Protein AF-A0A9X9A6V7-F1 (afdb_monomer)

Organism: Bacillus cereus (NCBI:txid1396)

Solvent-accessible surface area (backbone atoms only — not comparable to full-atom values): 4739 Å² total; per-residue (Å²): 133,56,74,67,58,51,51,55,53,54,62,71,69,47,53,67,68,58,44,46,55,52,49,51,63,47,45,59,68,76,46,66,52,53,75,42,67,68,11,62,42,99,87,46,104,48,69,48,89,96,47,51,39,28,40,32,45,30,79,85,77,44,80,46,78,40,77,81,76,81,66,89,64,84,84,125

Secondary structure (DSSP, 8-state):
--HHHHHHHHHTT--HHHHHHHHHHHHHHHS-EEEE-TTB-TTSS-B-TTS-SEEEEETTS-EEEE-----SS---

Sequence (76 aa):
MSKINEIQMRLGELNGGEFQNLMDAYFAKEIKGELYPIGSVLANNNTKTGTPDTLIKSENRMYVYIEYTVQKSNVV

Nearest PDB structures (foldseek):
  1dj7-assembly1_B  TM=5.581E-01  e=1.167E+00  Synechocystis sp. PCC 6803
  2pvd-assembly1_B  TM=5.479E-01  e=1.015E+00  Synechocystis sp.
  7s58-assembly4_F  TM=3.663E-01  e=3.089E+00  Homo sapiens

Mean predicted aligned error: 6.56 Å

Foldseek 3Di:
DDPVVVVVVVLLVDDPVRNLVVVQVVCCVVAAFDKDQQQQDPPDRHGDPPAARMWGCGPVRDIDGHHDDSDPPDPD

Structure (mmCIF, N/CA/C/O backbone):
data_AF-A0A9X9A6V7-F1
#
_entry.id   AF-A0A9X9A6V7-F1
#
loop_
_atom_site.group_PDB
_atom_site.id
_atom_site.type_symbol
_atom_site.label_atom_id
_atom_site.label_alt_id
_atom_site.label_comp_id
_atom_site.label_asym_id
_atom_site.label_entity_id
_atom_site.label_seq_id
_atom_site.pdbx_PDB_ins_code
_atom_site.Cartn_x
_atom_site.Cartn_y
_atom_site.Cartn_z
_atom_site.occupancy
_atom_site.B_iso_or_equiv
_atom_site.auth_seq_id
_atom_site.auth_comp_id
_atom_site.auth_asym_id
_atom_site.auth_atom_id
_atom_site.pdbx_PDB_model_num
ATOM 1 N N . MET A 1 1 ? 17.107 19.408 6.702 1.00 70.38 1 MET A N 1
ATOM 2 C CA . MET A 1 1 ? 16.014 18.948 5.816 1.00 70.38 1 MET A CA 1
ATOM 3 C C . MET A 1 1 ? 14.754 18.835 6.666 1.00 70.38 1 MET A C 1
ATOM 5 O O . MET A 1 1 ? 14.894 18.500 7.836 1.00 70.38 1 MET A O 1
ATOM 9 N N . SER A 1 2 ? 13.566 19.178 6.160 1.00 93.81 2 SER A N 1
ATOM 10 C CA . SER A 1 2 ? 12.335 18.967 6.940 1.00 93.81 2 SER A CA 1
ATOM 11 C C . SER A 1 2 ? 12.034 17.466 7.037 1.00 93.81 2 SER A C 1
ATOM 13 O O . SER A 1 2 ? 12.427 16.697 6.158 1.00 93.81 2 SER A O 1
ATOM 15 N N . LYS A 1 3 ? 11.301 17.049 8.074 1.00 95.38 3 LYS A N 1
ATOM 16 C CA . LYS A 1 3 ? 10.885 15.647 8.240 1.00 95.38 3 LYS A CA 1
ATOM 17 C C . LYS A 1 3 ? 10.015 15.152 7.076 1.00 95.38 3 LYS A C 1
ATOM 19 O O . LYS A 1 3 ? 10.086 13.990 6.703 1.00 95.38 3 LYS A O 1
ATOM 24 N N . ILE A 1 4 ? 9.239 16.053 6.465 1.00 94.94 4 ILE A N 1
ATOM 25 C CA . ILE A 1 4 ? 8.431 15.759 5.272 1.00 94.94 4 ILE A CA 1
ATOM 26 C C . ILE A 1 4 ? 9.333 15.429 4.078 1.00 94.94 4 ILE A C 1
ATOM 28 O O . ILE A 1 4 ? 9.112 14.423 3.411 1.00 94.94 4 ILE A O 1
ATOM 32 N N . ASN A 1 5 ? 10.378 16.228 3.844 1.00 95.31 5 ASN A N 1
ATOM 33 C CA . ASN A 1 5 ? 11.307 15.991 2.738 1.00 95.31 5 ASN A CA 1
ATOM 34 C C . ASN A 1 5 ? 12.071 14.674 2.925 1.00 95.31 5 ASN A C 1
ATOM 36 O O . ASN A 1 5 ? 12.312 13.961 1.956 1.00 95.31 5 ASN A O 1
ATOM 40 N N . GLU A 1 6 ? 12.428 14.339 4.168 1.00 95.75 6 GLU A N 1
ATOM 41 C CA . GLU A 1 6 ? 13.061 13.059 4.486 1.00 95.75 6 GLU A CA 1
ATOM 42 C C . GLU A 1 6 ? 12.137 11.878 4.156 1.00 95.75 6 GLU A C 1
ATOM 44 O O . GLU A 1 6 ? 12.562 10.952 3.471 1.00 95.75 6 GLU A O 1
ATOM 49 N N . ILE A 1 7 ? 10.862 11.934 4.560 1.00 93.19 7 ILE A N 1
ATOM 50 C CA . ILE A 1 7 ? 9.872 10.894 4.236 1.00 93.19 7 ILE A CA 1
ATOM 51 C C . ILE A 1 7 ? 9.717 10.746 2.719 1.00 93.19 7 ILE A C 1
ATOM 53 O O . ILE A 1 7 ? 9.772 9.633 2.207 1.00 93.19 7 ILE A O 1
ATOM 57 N N . GLN A 1 8 ? 9.566 11.852 1.987 1.00 91.19 8 GLN A N 1
ATOM 58 C CA . GLN A 1 8 ? 9.420 11.823 0.528 1.00 91.19 8 GLN A CA 1
ATOM 59 C C . GLN A 1 8 ? 10.637 11.210 -0.170 1.00 91.19 8 GLN A C 1
ATOM 61 O O . GLN A 1 8 ? 10.479 10.426 -1.105 1.00 91.19 8 GLN A O 1
ATOM 66 N N . MET A 1 9 ? 11.843 11.543 0.293 1.00 93.69 9 MET A N 1
ATOM 67 C CA . MET A 1 9 ? 13.081 10.966 -0.224 1.00 93.69 9 MET A CA 1
ATOM 68 C C . MET A 1 9 ? 13.118 9.454 0.015 1.00 93.69 9 MET A C 1
ATOM 70 O O . MET A 1 9 ? 13.308 8.708 -0.939 1.00 93.69 9 MET A O 1
ATOM 74 N N . ARG A 1 10 ? 12.833 9.001 1.244 1.00 93.75 10 ARG A N 1
ATOM 75 C CA . ARG A 1 10 ? 12.804 7.572 1.597 1.00 93.75 10 ARG A CA 1
ATOM 76 C C . ARG A 1 10 ? 11.758 6.787 0.814 1.00 93.75 10 ARG A C 1
ATOM 78 O O . ARG A 1 10 ? 12.056 5.699 0.344 1.00 93.75 10 ARG A O 1
ATOM 85 N N . LEU A 1 11 ? 10.558 7.338 0.628 1.00 91.50 11 LEU A N 1
ATOM 86 C CA . LEU A 1 11 ? 9.523 6.715 -0.205 1.00 91.50 11 LEU A CA 1
ATOM 87 C C . LEU A 1 11 ? 9.998 6.521 -1.650 1.00 91.50 11 LEU A C 1
ATOM 89 O O . LEU A 1 11 ? 9.672 5.518 -2.274 1.00 91.50 11 LEU A O 1
ATOM 93 N N . GLY A 1 12 ? 10.787 7.463 -2.173 1.00 90.25 12 GLY A N 1
ATOM 94 C CA . GLY A 1 12 ? 11.357 7.385 -3.515 1.00 90.25 12 GLY A CA 1
ATOM 95 C C . GLY A 1 12 ? 12.483 6.361 -3.688 1.00 90.25 12 GLY A C 1
ATOM 96 O O . GLY A 1 12 ? 12.858 6.114 -4.832 1.00 90.25 12 GLY A O 1
ATOM 97 N N . GLU A 1 13 ? 13.018 5.804 -2.597 1.00 91.69 13 GLU A N 1
ATOM 98 C CA . GLU A 1 13 ? 14.070 4.776 -2.589 1.00 91.69 13 GLU A CA 1
ATOM 99 C C . GLU A 1 13 ? 13.502 3.345 -2.553 1.00 91.69 13 GLU A C 1
ATOM 101 O O . GLU A 1 13 ? 14.241 2.398 -2.815 1.00 91.69 13 GLU A O 1
ATOM 106 N N . LEU A 1 14 ? 12.211 3.179 -2.238 1.00 90.94 14 LEU A N 1
ATOM 107 C CA . LEU A 1 14 ? 11.574 1.867 -2.101 1.00 90.94 14 LEU A CA 1
ATOM 108 C C . LEU A 1 14 ? 11.349 1.208 -3.465 1.00 90.94 14 LEU A C 1
ATOM 110 O O . LEU A 1 14 ? 10.878 1.843 -4.413 1.00 90.94 14 LEU A O 1
ATOM 114 N N . ASN A 1 15 ? 11.616 -0.095 -3.551 1.00 87.50 15 ASN A N 1
ATOM 115 C CA . ASN A 1 15 ? 11.161 -0.892 -4.688 1.00 87.50 15 ASN A CA 1
ATOM 116 C C . ASN A 1 15 ? 9.651 -1.200 -4.589 1.00 87.50 15 ASN A C 1
ATOM 118 O O . ASN A 1 15 ? 9.019 -0.948 -3.564 1.00 87.50 15 ASN A O 1
ATOM 122 N N . GLY A 1 16 ? 9.063 -1.762 -5.651 1.00 83.12 16 GLY A N 1
ATOM 123 C CA . GLY A 1 16 ? 7.616 -2.015 -5.713 1.00 83.12 16 GLY A CA 1
ATOM 124 C C . GLY A 1 16 ? 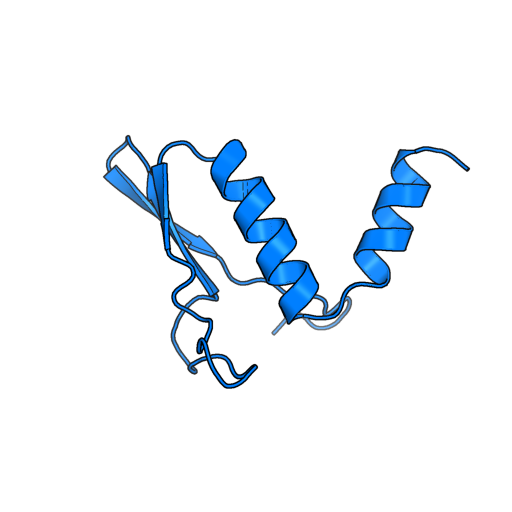7.071 -2.867 -4.559 1.00 83.12 16 GLY A C 1
ATOM 125 O O . GLY A 1 16 ? 6.051 -2.514 -3.977 1.00 83.12 16 GLY A O 1
ATOM 126 N N . GLY A 1 17 ? 7.779 -3.932 -4.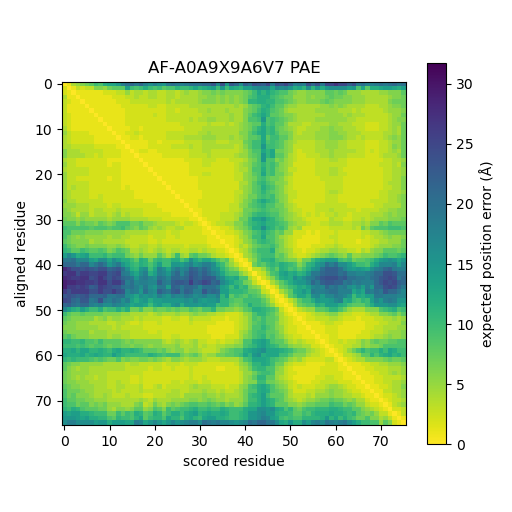168 1.00 84.06 17 GLY A N 1
ATOM 127 C CA . GLY A 1 17 ? 7.345 -4.808 -3.075 1.00 84.06 17 GLY A CA 1
ATOM 128 C C . GLY A 1 17 ? 7.500 -4.167 -1.693 1.00 84.06 17 GLY A C 1
ATOM 129 O O . GLY A 1 17 ? 6.633 -4.312 -0.833 1.00 84.06 17 GLY A O 1
ATOM 130 N N . GLU A 1 18 ? 8.580 -3.415 -1.470 1.00 89.62 18 GLU A N 1
ATOM 131 C CA . GLU A 1 18 ? 8.765 -2.647 -0.228 1.00 89.62 18 GLU A CA 1
ATOM 132 C C . GLU A 1 18 ? 7.697 -1.561 -0.075 1.00 89.62 18 GLU A C 1
ATOM 134 O O . GLU A 1 18 ? 7.157 -1.364 1.015 1.00 89.62 18 GLU A O 1
ATOM 139 N N . PHE A 1 19 ? 7.369 -0.882 -1.175 1.00 89.75 19 PHE A N 1
ATOM 140 C CA . PHE A 1 19 ? 6.330 0.136 -1.211 1.00 89.75 19 PHE A CA 1
ATOM 141 C C . PHE A 1 19 ? 4.947 -0.466 -0.939 1.00 89.75 19 PHE A C 1
ATOM 143 O O . PHE A 1 19 ? 4.230 0.048 -0.085 1.00 89.75 19 PHE A O 1
ATOM 150 N N . GLN A 1 20 ? 4.602 -1.590 -1.574 1.00 87.44 20 GLN A N 1
ATOM 151 C CA . GLN A 1 20 ? 3.356 -2.322 -1.321 1.00 87.44 20 GLN A CA 1
ATOM 152 C C . GLN A 1 20 ? 3.202 -2.692 0.161 1.00 87.44 20 GLN A C 1
ATOM 154 O O . GLN A 1 20 ? 2.207 -2.323 0.781 1.00 87.44 20 GLN A O 1
ATOM 159 N N . ASN A 1 21 ? 4.229 -3.292 0.774 1.00 89.00 21 ASN A N 1
ATOM 160 C CA . ASN A 1 21 ? 4.209 -3.643 2.200 1.00 89.00 21 ASN A CA 1
ATOM 161 C C . ASN A 1 21 ? 4.011 -2.423 3.117 1.00 89.00 21 ASN A C 1
ATOM 163 O O . ASN A 1 21 ? 3.287 -2.491 4.114 1.00 89.00 21 ASN A O 1
ATOM 167 N N . LEU A 1 22 ? 4.665 -1.298 2.803 1.00 92.50 22 LEU A N 1
ATOM 168 C CA . LEU A 1 22 ? 4.497 -0.058 3.559 1.00 92.50 22 LEU A CA 1
ATOM 169 C C . LEU A 1 22 ? 3.064 0.471 3.444 1.00 92.50 22 LEU A C 1
ATOM 171 O O . LEU A 1 22 ? 2.478 0.887 4.446 1.00 92.50 22 LEU A O 1
ATOM 175 N N . MET A 1 23 ? 2.507 0.460 2.234 1.00 91.75 23 MET A N 1
ATOM 176 C CA . MET A 1 23 ? 1.164 0.963 1.980 1.00 91.75 23 MET A CA 1
ATOM 177 C C . MET A 1 23 ? 0.086 0.066 2.592 1.00 91.75 23 MET A C 1
ATOM 179 O O . MET A 1 23 ? -0.872 0.599 3.148 1.00 91.75 23 MET A O 1
ATOM 183 N N . ASP A 1 24 ? 0.264 -1.255 2.600 1.00 90.31 24 ASP A N 1
ATOM 184 C CA . ASP A 1 24 ? -0.611 -2.178 3.332 1.00 90.31 24 ASP A CA 1
ATOM 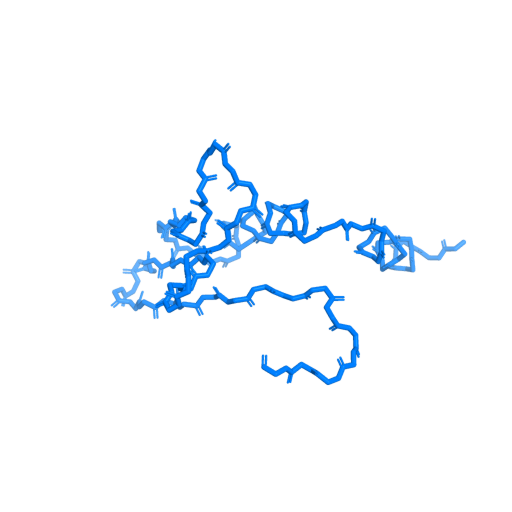185 C C . ASP A 1 24 ? -0.635 -1.843 4.827 1.00 90.31 24 ASP A C 1
ATOM 187 O O . ASP A 1 24 ? -1.699 -1.674 5.426 1.00 90.31 24 ASP A O 1
ATOM 191 N N . ALA A 1 25 ? 0.540 -1.659 5.439 1.00 91.19 25 ALA A N 1
ATOM 192 C CA . ALA A 1 25 ? 0.643 -1.298 6.852 1.00 91.19 25 ALA A CA 1
ATOM 193 C C . ALA A 1 25 ? 0.040 0.084 7.163 1.00 91.19 25 ALA A C 1
ATOM 195 O O . ALA A 1 25 ? -0.487 0.300 8.259 1.00 91.19 25 ALA A O 1
ATOM 196 N N . TYR A 1 26 ? 0.131 1.025 6.221 1.00 93.06 26 TYR A N 1
ATOM 197 C CA . TYR A 1 26 ? -0.491 2.341 6.328 1.00 93.06 26 TYR A CA 1
ATOM 198 C C . TYR A 1 26 ? -2.019 2.237 6.247 1.00 93.06 26 TYR A C 1
ATOM 200 O O . TYR A 1 26 ? -2.718 2.684 7.157 1.00 93.06 26 TYR A O 1
ATOM 208 N N . PHE A 1 27 ? -2.555 1.579 5.219 1.00 91.25 27 PHE A N 1
ATOM 209 C CA . PHE A 1 27 ? -3.999 1.479 5.016 1.00 91.25 27 PHE A CA 1
ATOM 210 C C . PHE A 1 27 ? -4.701 0.587 6.036 1.00 91.25 27 PHE A C 1
ATOM 212 O O . PHE A 1 27 ? -5.839 0.885 6.386 1.00 91.25 27 PHE A O 1
ATOM 219 N N . ALA A 1 28 ? -4.025 -0.420 6.594 1.00 88.75 28 ALA A N 1
ATOM 220 C CA . ALA A 1 28 ? -4.536 -1.174 7.740 1.00 88.75 28 ALA A CA 1
ATOM 221 C C . ALA A 1 28 ? -4.815 -0.284 8.969 1.00 88.75 28 ALA A C 1
ATOM 223 O O . ALA A 1 28 ? -5.612 -0.653 9.829 1.00 88.75 28 ALA A O 1
ATOM 224 N N . LYS A 1 29 ? -4.151 0.877 9.078 1.00 90.56 29 LYS A N 1
ATOM 225 C CA . LYS A 1 29 ? -4.371 1.851 10.159 1.00 90.56 29 LYS A CA 1
ATOM 226 C C . LYS A 1 29 ? -5.394 2.919 9.792 1.00 90.56 29 LYS A C 1
ATOM 228 O O . LYS A 1 29 ? -6.181 3.311 10.648 1.00 90.56 29 LYS A O 1
ATOM 233 N N . GLU A 1 30 ? -5.368 3.396 8.551 1.00 91.50 30 GLU A N 1
ATOM 234 C CA . GLU A 1 30 ? -6.258 4.470 8.089 1.00 91.50 30 GLU A CA 1
ATOM 235 C C . GLU A 1 30 ? -7.681 3.978 7.805 1.00 91.50 30 GLU A C 1
ATOM 237 O O . GLU A 1 30 ? -8.660 4.663 8.104 1.00 91.50 30 GLU A O 1
ATOM 242 N N . ILE A 1 31 ? -7.816 2.775 7.241 1.00 89.06 31 ILE A N 1
ATOM 243 C CA . ILE A 1 31 ? -9.104 2.197 6.872 1.00 89.06 31 ILE A CA 1
ATOM 244 C C . ILE A 1 31 ? -9.450 1.110 7.884 1.00 89.06 31 ILE A C 1
ATOM 246 O O . ILE A 1 31 ? -8.843 0.044 7.916 1.00 89.06 31 ILE A O 1
ATOM 250 N N . LYS A 1 32 ? -10.480 1.365 8.695 1.00 86.38 32 LYS A N 1
ATOM 251 C CA . LYS A 1 32 ? -11.029 0.354 9.605 1.00 86.38 32 LYS A CA 1
ATOM 252 C C . LYS A 1 32 ? -11.640 -0.797 8.808 1.00 86.38 32 LYS A C 1
ATOM 254 O O . LYS A 1 32 ? -12.602 -0.596 8.054 1.00 86.38 32 LYS A O 1
ATOM 259 N N . GLY A 1 33 ? -11.092 -1.994 8.987 1.00 87.88 33 GLY A N 1
ATOM 260 C CA . GLY A 1 33 ? -11.554 -3.199 8.314 1.00 87.88 33 GLY A CA 1
ATOM 261 C C . GLY A 1 33 ? -10.501 -4.298 8.254 1.00 87.88 33 GLY A C 1
ATOM 262 O O . GLY A 1 33 ? -9.456 -4.230 8.898 1.00 87.88 33 GLY A O 1
ATOM 263 N N . GLU A 1 34 ? -10.800 -5.315 7.454 1.00 91.25 34 GLU A N 1
ATOM 264 C CA . GLU A 1 34 ? -9.897 -6.427 7.162 1.00 91.25 34 GLU A CA 1
ATOM 265 C C . GLU A 1 34 ? -9.143 -6.144 5.859 1.00 91.25 34 GLU A C 1
ATOM 267 O O . GLU A 1 34 ? -9.771 -5.865 4.833 1.00 91.25 34 GLU A O 1
ATOM 272 N N . LEU A 1 35 ? -7.812 -6.228 5.898 1.00 92.25 35 LEU A N 1
ATOM 273 C CA . LEU A 1 35 ? -6.935 -6.043 4.742 1.00 92.25 35 LEU A CA 1
ATOM 274 C C . LEU A 1 35 ? -6.463 -7.398 4.204 1.00 92.25 35 LEU A C 1
ATOM 276 O O . LEU A 1 35 ? -6.018 -8.259 4.963 1.00 92.25 35 LEU A O 1
ATOM 280 N N . TYR A 1 36 ? -6.528 -7.558 2.886 1.00 90.25 36 TYR A N 1
ATOM 281 C CA . TYR A 1 36 ? -6.154 -8.763 2.158 1.00 90.25 36 TYR A CA 1
ATOM 282 C C . TYR A 1 36 ? -5.166 -8.406 1.028 1.00 90.25 36 TYR A C 1
ATOM 284 O O . TYR A 1 36 ? -5.603 -7.871 0.006 1.00 90.25 36 TYR A O 1
ATOM 292 N N . PRO A 1 37 ? -3.861 -8.710 1.161 1.00 86.75 37 PRO A N 1
ATOM 293 C CA . PRO A 1 37 ? -2.847 -8.404 0.146 1.00 86.75 37 PRO A CA 1
ATOM 294 C C . PRO A 1 37 ? -2.856 -9.462 -0.973 1.00 86.75 37 PRO A C 1
ATOM 296 O O . PRO A 1 37 ? -1.975 -10.320 -1.077 1.00 86.75 37 PRO A O 1
ATOM 299 N N . ILE A 1 38 ? -3.928 -9.463 -1.769 1.00 84.75 38 ILE A N 1
ATOM 300 C CA . ILE A 1 38 ? -4.282 -10.538 -2.711 1.00 84.75 38 ILE A CA 1
ATOM 301 C C . ILE A 1 38 ? -3.512 -10.512 -4.037 1.00 84.75 38 ILE A C 1
ATOM 303 O O . ILE A 1 38 ? -3.520 -11.520 -4.750 1.00 84.75 38 ILE A O 1
ATOM 307 N N . GLY A 1 39 ? -2.842 -9.408 -4.367 1.00 73.56 39 GLY A N 1
ATOM 308 C CA . GLY A 1 39 ? -2.020 -9.286 -5.572 1.00 73.56 39 GLY A CA 1
ATOM 309 C C . GLY A 1 39 ? -0.610 -9.859 -5.419 1.00 73.56 39 GLY A C 1
ATOM 310 O O . GLY A 1 39 ? 0.051 -10.119 -6.423 1.00 73.56 39 GLY A O 1
ATOM 311 N N . SER A 1 40 ? -0.165 -10.135 -4.188 1.00 66.38 40 SER A N 1
ATOM 312 C CA . SER A 1 40 ? 1.168 -10.678 -3.911 1.00 66.38 40 SER A CA 1
ATOM 313 C C . SER A 1 40 ? 1.208 -12.213 -3.998 1.00 66.38 40 SER A C 1
ATOM 315 O O . SER A 1 40 ? 0.370 -12.925 -3.439 1.00 66.38 40 SER A O 1
ATOM 317 N N . VAL A 1 41 ? 2.204 -12.769 -4.696 1.00 60.72 41 VAL A N 1
ATOM 318 C CA . VAL A 1 41 ? 2.509 -14.206 -4.631 1.00 60.72 41 VAL A CA 1
ATOM 319 C C . VAL A 1 41 ? 3.591 -14.408 -3.570 1.00 60.72 41 VAL A C 1
ATOM 321 O O . VAL A 1 41 ? 4.738 -14.027 -3.772 1.00 60.72 41 VAL A O 1
ATOM 324 N N . LEU A 1 42 ? 3.237 -15.058 -2.455 1.00 54.09 42 LEU A N 1
ATOM 325 C CA . LEU A 1 42 ? 4.077 -15.298 -1.260 1.00 54.09 42 LEU A CA 1
A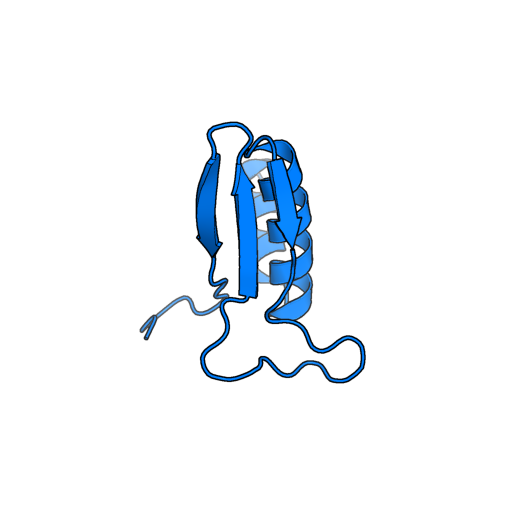TOM 326 C C . LEU A 1 42 ? 5.478 -15.914 -1.506 1.00 54.09 42 LEU A C 1
ATOM 328 O O . LEU A 1 42 ? 6.262 -16.018 -0.569 1.00 54.09 42 LEU A O 1
ATOM 332 N N . ALA A 1 43 ? 5.805 -16.338 -2.730 1.00 49.91 43 ALA A N 1
ATOM 333 C CA . ALA A 1 43 ? 7.063 -17.007 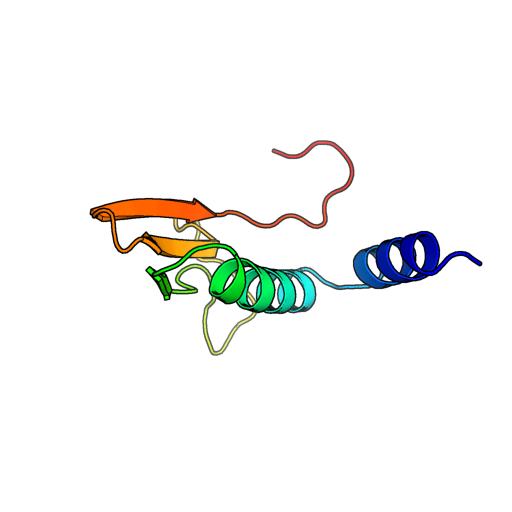-3.070 1.00 49.91 43 ALA A CA 1
ATOM 334 C C . ALA A 1 43 ? 7.758 -16.474 -4.339 1.00 49.91 43 ALA A C 1
ATOM 336 O O . ALA A 1 43 ? 8.832 -16.951 -4.692 1.00 49.91 43 ALA A O 1
ATOM 337 N N . ASN A 1 44 ? 7.166 -15.518 -5.052 1.00 47.28 44 ASN A N 1
ATOM 338 C CA . ASN A 1 44 ? 7.709 -14.992 -6.302 1.00 47.28 44 ASN A CA 1
ATOM 339 C C . ASN A 1 44 ? 7.213 -13.552 -6.393 1.00 47.28 44 ASN A C 1
ATOM 341 O O . ASN A 1 44 ? 6.006 -13.367 -6.380 1.00 47.28 44 ASN A O 1
ATOM 345 N N . ASN A 1 45 ? 8.092 -12.554 -6.454 1.00 48.69 45 ASN A N 1
ATOM 346 C CA . ASN A 1 45 ? 7.756 -11.119 -6.518 1.00 48.69 45 ASN A CA 1
ATOM 347 C C . ASN A 1 45 ? 7.004 -10.714 -7.815 1.00 48.69 45 ASN A C 1
ATOM 349 O O . ASN A 1 45 ? 7.376 -9.755 -8.482 1.00 48.69 45 ASN A O 1
ATOM 353 N N . ASN A 1 46 ? 5.973 -11.458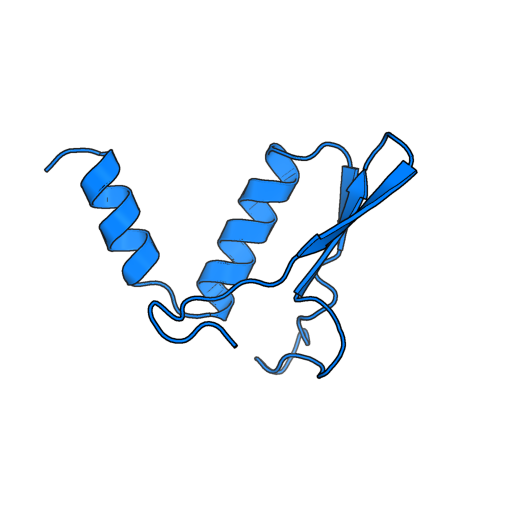 -8.205 1.00 50.19 46 ASN A N 1
ATOM 354 C CA . ASN A 1 46 ? 5.175 -11.276 -9.402 1.00 50.19 46 ASN A CA 1
ATOM 355 C C . ASN A 1 46 ? 3.723 -11.059 -8.985 1.00 50.19 46 ASN A C 1
ATOM 357 O O . ASN A 1 46 ? 3.166 -11.847 -8.217 1.00 50.19 46 ASN A O 1
ATOM 361 N N . THR A 1 47 ? 3.112 -10.015 -9.531 1.00 54.03 47 THR A N 1
ATOM 362 C CA . THR A 1 47 ? 1.681 -9.758 -9.396 1.00 54.03 47 THR A CA 1
ATOM 363 C C . THR A 1 47 ? 0.887 -10.726 -10.274 1.00 54.03 47 THR A C 1
ATOM 365 O O . THR A 1 47 ? 1.323 -11.120 -11.362 1.00 54.03 47 THR A O 1
ATOM 368 N N . LYS A 1 48 ? -0.294 -11.155 -9.814 1.00 57.31 48 LYS A N 1
ATOM 369 C CA . LYS A 1 48 ? -1.241 -11.878 -10.677 1.00 57.31 48 LYS A CA 1
ATOM 370 C C . LYS A 1 48 ? -1.973 -10.866 -11.551 1.00 57.31 48 LYS A C 1
ATOM 372 O O . LYS A 1 48 ? -2.770 -10.085 -11.044 1.00 57.31 48 LYS A O 1
ATOM 377 N N . THR A 1 49 ? -1.746 -10.904 -12.863 1.00 59.44 49 THR A N 1
ATOM 378 C CA . THR A 1 49 ? -2.471 -10.057 -13.823 1.00 59.44 49 THR A CA 1
ATOM 379 C C . THR A 1 49 ? -3.986 -10.147 -13.598 1.00 59.44 49 THR A C 1
ATOM 381 O O . THR A 1 49 ? -4.544 -11.244 -13.564 1.00 59.44 49 THR A O 1
ATOM 384 N N . GLY A 1 50 ? -4.645 -8.995 -13.446 1.00 63.56 50 GLY A N 1
ATOM 385 C CA . GLY A 1 50 ? -6.093 -8.896 -13.226 1.00 63.56 50 GLY A CA 1
ATOM 386 C C . GLY A 1 50 ? -6.548 -9.033 -11.768 1.00 63.56 50 GLY A C 1
ATOM 387 O O . GLY A 1 50 ? -7.750 -9.125 -11.529 1.00 63.56 50 GLY A O 1
ATOM 388 N N . THR A 1 51 ? -5.624 -9.063 -10.802 1.00 72.31 51 THR A N 1
ATOM 389 C CA . THR A 1 51 ? -5.930 -9.032 -9.363 1.00 72.31 51 THR A CA 1
ATOM 390 C C . THR A 1 51 ? -5.355 -7.751 -8.762 1.00 72.31 51 THR A C 1
ATOM 392 O O . THR A 1 51 ? -4.168 -7.518 -8.975 1.00 72.31 51 THR A O 1
ATOM 395 N N . PRO A 1 52 ? -6.144 -6.953 -8.018 1.00 84.31 52 PRO A N 1
ATOM 396 C CA . PRO A 1 52 ? -5.615 -5.769 -7.355 1.00 84.31 52 PRO A CA 1
ATOM 397 C C . PRO A 1 52 ? -4.560 -6.151 -6.324 1.00 84.31 52 PRO A C 1
ATOM 399 O O . PRO A 1 52 ? -4.668 -7.215 -5.709 1.00 84.31 52 PRO A O 1
ATOM 402 N N . ASP A 1 53 ? -3.581 -5.279 -6.100 1.00 84.94 53 ASP A N 1
ATOM 403 C CA . ASP A 1 53 ? -2.568 -5.467 -5.061 1.00 84.94 53 ASP A CA 1
ATOM 404 C C . ASP A 1 53 ? -3.183 -5.809 -3.701 1.00 84.94 53 ASP A C 1
ATOM 406 O O . ASP A 1 53 ? -2.807 -6.811 -3.080 1.00 84.94 53 ASP A O 1
ATOM 410 N N . THR A 1 54 ? -4.183 -5.028 -3.282 1.00 90.56 54 THR A N 1
ATOM 411 C CA . THR A 1 54 ? -4.825 -5.173 -1.973 1.00 90.56 54 THR A CA 1
ATOM 412 C C . THR A 1 54 ? -6.335 -4.966 -2.044 1.00 90.56 54 THR A C 1
ATOM 414 O O . THR A 1 54 ? -6.847 -4.080 -2.729 1.00 90.56 54 THR A O 1
ATOM 417 N N . LEU A 1 55 ? -7.072 -5.781 -1.288 1.00 91.81 55 LEU A N 1
ATOM 418 C CA . LEU A 1 55 ? -8.497 -5.619 -1.015 1.00 91.81 55 LEU A CA 1
ATOM 419 C C . LEU A 1 55 ? -8.693 -5.280 0.461 1.00 91.81 55 LEU A C 1
ATOM 421 O O . LEU A 1 55 ? -8.211 -5.996 1.333 1.00 91.81 55 LEU A O 1
ATOM 425 N N . ILE A 1 56 ? -9.475 -4.246 0.750 1.00 92.75 56 ILE A N 1
ATOM 426 C CA . ILE A 1 56 ? -9.929 -3.945 2.106 1.00 92.75 56 ILE A CA 1
ATOM 427 C C . ILE A 1 56 ? -11.438 -4.112 2.174 1.00 92.75 56 ILE A C 1
ATOM 429 O O . ILE A 1 56 ? -12.193 -3.487 1.4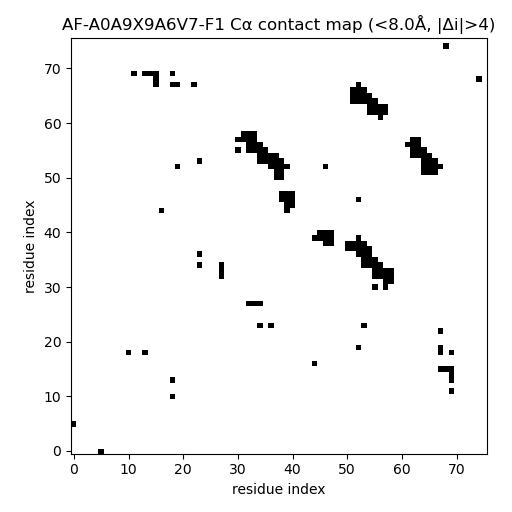26 1.00 92.75 56 ILE A O 1
ATOM 433 N N . LYS A 1 57 ? -11.882 -4.943 3.112 1.00 93.19 57 LYS A N 1
ATOM 434 C CA . LYS A 1 57 ? -13.283 -5.059 3.497 1.00 93.19 57 LYS A CA 1
ATOM 435 C C .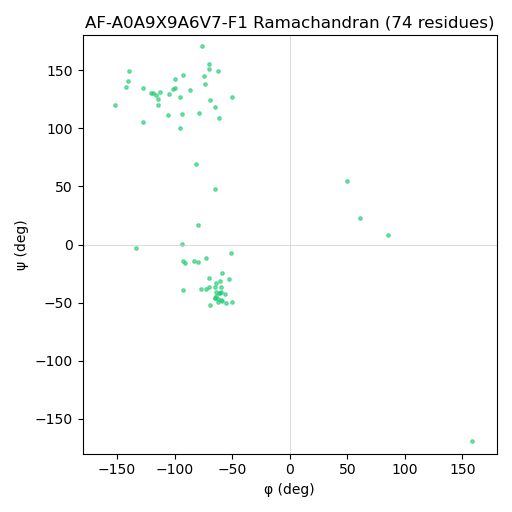 LYS A 1 57 ? -13.510 -4.163 4.707 1.00 93.19 57 LYS A C 1
ATOM 437 O O . LYS A 1 57 ? -13.157 -4.519 5.830 1.00 93.19 57 LYS A O 1
ATOM 442 N N . SER A 1 58 ? -14.079 -2.986 4.468 1.00 88.19 58 SER A N 1
ATOM 443 C CA . SER A 1 58 ? -14.368 -2.029 5.533 1.00 88.19 58 SER A CA 1
ATOM 444 C C . SER A 1 58 ? -15.503 -2.527 6.433 1.00 88.19 58 SER A C 1
ATOM 446 O O . SER A 1 58 ? -16.423 -3.211 5.974 1.00 88.19 58 SER A O 1
ATOM 448 N N . GLU A 1 59 ? -15.488 -2.118 7.704 1.00 88.69 59 GLU A N 1
ATOM 449 C CA . GLU A 1 59 ? -16.565 -2.382 8.674 1.00 88.69 59 GLU A CA 1
ATOM 450 C C . GLU A 1 59 ? -17.952 -1.947 8.156 1.00 88.69 59 GLU A C 1
ATOM 452 O O . GLU A 1 59 ? -18.961 -2.597 8.433 1.00 88.69 59 GLU A O 1
ATOM 457 N N . ASN A 1 60 ? -18.001 -0.918 7.302 1.00 87.56 60 ASN A N 1
ATOM 458 C CA . ASN A 1 60 ? -19.229 -0.411 6.678 1.00 87.56 60 ASN A CA 1
ATOM 459 C C . ASN A 1 60 ? -19.707 -1.241 5.469 1.00 87.56 60 ASN A C 1
ATOM 461 O O . ASN A 1 60 ? -20.517 -0.767 4.675 1.00 87.56 60 ASN A O 1
ATOM 465 N N . ARG A 1 61 ? -19.218 -2.479 5.311 1.00 82.56 61 ARG A N 1
ATOM 466 C CA . ARG A 1 61 ? -19.554 -3.409 4.211 1.00 82.56 61 ARG A CA 1
ATOM 467 C C . ARG A 1 61 ? -19.200 -2.894 2.812 1.00 82.56 61 ARG A C 1
ATOM 469 O O . ARG A 1 61 ? -19.762 -3.360 1.823 1.00 82.56 61 ARG A O 1
ATOM 476 N N . MET A 1 62 ? -18.257 -1.961 2.726 1.00 91.00 62 MET A N 1
ATOM 477 C CA . MET A 1 62 ? -17.675 -1.515 1.462 1.00 91.00 62 MET A CA 1
ATOM 478 C C . MET A 1 62 ? -16.409 -2.310 1.145 1.00 91.00 62 MET A C 1
ATOM 480 O O . MET A 1 62 ? -15.649 -2.657 2.050 1.00 91.00 62 MET A O 1
ATOM 484 N N . TYR A 1 63 ? -16.176 -2.547 -0.144 1.00 91.25 63 TYR A N 1
ATOM 485 C CA . TYR A 1 63 ? -14.937 -3.129 -0.651 1.00 91.25 63 TYR A CA 1
ATOM 486 C C . TYR A 1 63 ? -14.097 -2.037 -1.306 1.00 91.25 63 TYR A C 1
ATOM 488 O O . TYR A 1 63 ? -14.600 -1.289 -2.145 1.00 91.25 63 TYR A O 1
ATOM 496 N N . VAL A 1 64 ? -12.830 -1.951 -0.913 1.00 90.88 64 VAL A N 1
ATOM 497 C CA . VAL A 1 64 ? -11.839 -1.0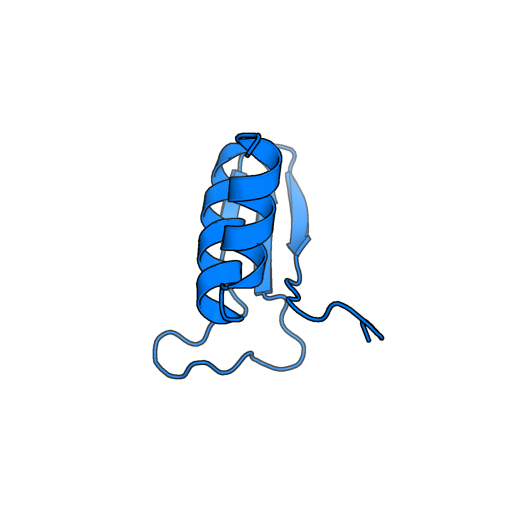41 -1.491 1.00 90.88 64 VAL A CA 1
ATOM 498 C C . VAL A 1 64 ? -10.774 -1.891 -2.164 1.00 90.88 64 VAL A C 1
ATOM 500 O O . VAL A 1 64 ? -10.139 -2.707 -1.503 1.00 90.88 64 VAL A O 1
ATOM 503 N N . TYR A 1 65 ? -10.592 -1.704 -3.467 1.00 91.12 65 TYR A N 1
ATOM 504 C CA . TYR A 1 65 ? -9.501 -2.309 -4.225 1.00 91.12 65 TYR A CA 1
ATOM 505 C C . TYR A 1 65 ? -8.400 -1.272 -4.410 1.00 91.12 65 TYR A C 1
ATOM 507 O O . TYR A 1 65 ? -8.694 -0.117 -4.727 1.00 91.12 65 TYR A O 1
ATOM 515 N N . ILE A 1 66 ? -7.155 -1.673 -4.186 1.00 89.94 66 ILE A N 1
ATOM 516 C CA . ILE A 1 66 ? -5.991 -0.793 -4.213 1.00 89.94 66 ILE A CA 1
ATOM 517 C C . ILE A 1 66 ? -4.952 -1.394 -5.153 1.00 89.94 66 ILE A C 1
ATOM 519 O O . ILE A 1 66 ? -4.690 -2.590 -5.079 1.00 89.94 66 ILE A O 1
ATOM 523 N N . GLU A 1 67 ? -4.382 -0.539 -5.999 1.00 88.25 67 GLU A N 1
ATOM 524 C CA . GLU A 1 67 ? -3.202 -0.805 -6.824 1.00 88.25 67 GLU A CA 1
ATOM 525 C C . GLU A 1 67 ? -2.114 0.189 -6.418 1.00 88.25 67 GLU A C 1
ATOM 527 O O . GLU A 1 67 ? -2.367 1.397 -6.317 1.00 88.25 67 GLU A O 1
ATOM 532 N N . TYR A 1 68 ? -0.907 -0.304 -6.166 1.00 87.00 68 TYR A N 1
ATOM 533 C CA . TYR A 1 68 ? 0.245 0.511 -5.818 1.00 87.00 68 TYR A CA 1
ATOM 534 C C . TYR A 1 68 ? 1.123 0.725 -7.043 1.00 87.00 68 TYR A C 1
ATOM 536 O O . TYR A 1 68 ? 1.350 -0.165 -7.856 1.00 87.00 68 TYR A O 1
ATOM 544 N N . THR A 1 69 ? 1.696 1.919 -7.165 1.00 84.50 69 THR A N 1
ATOM 545 C CA . THR A 1 69 ? 2.701 2.166 -8.195 1.00 84.50 69 THR A CA 1
ATOM 546 C C . THR A 1 69 ? 3.806 3.065 -7.677 1.00 84.50 69 THR A C 1
ATOM 548 O O . THR A 1 69 ? 3.564 4.079 -7.026 1.00 84.50 69 THR A O 1
ATOM 551 N N . VAL A 1 70 ? 5.042 2.677 -7.989 1.00 83.06 70 VAL A N 1
ATOM 552 C CA . VAL A 1 70 ? 6.238 3.515 -7.828 1.00 83.06 70 VAL A CA 1
ATOM 553 C C . VAL A 1 70 ? 6.575 4.267 -9.124 1.00 83.06 70 VAL A C 1
ATOM 555 O O . VAL A 1 70 ? 7.556 5.012 -9.176 1.00 83.06 70 VAL A O 1
ATOM 558 N N . GLN A 1 71 ? 5.776 4.090 -10.187 1.00 82.75 71 GLN A N 1
ATOM 559 C CA . GLN A 1 71 ? 5.947 4.823 -11.438 1.00 82.75 71 GLN A CA 1
ATOM 560 C C . GLN A 1 71 ? 5.595 6.296 -11.229 1.00 82.75 71 GLN A C 1
ATOM 562 O O . GLN A 1 71 ? 4.500 6.648 -10.798 1.00 82.75 71 GLN A O 1
ATOM 567 N N . LYS A 1 72 ? 6.547 7.172 -11.555 1.00 79.00 72 LYS A N 1
ATOM 568 C CA . LYS A 1 72 ? 6.396 8.629 -11.409 1.00 79.00 72 LYS A CA 1
ATOM 569 C C . LYS A 1 72 ? 5.831 9.303 -12.661 1.00 79.00 72 LYS A C 1
ATOM 571 O O . LYS A 1 72 ? 5.409 10.453 -12.598 1.00 79.00 72 LYS A O 1
ATOM 576 N N . SER A 1 73 ? 5.850 8.614 -13.795 1.00 84.25 73 SER A N 1
ATOM 577 C CA . SER A 1 73 ? 5.384 9.106 -15.088 1.00 84.25 73 SER A CA 1
ATOM 578 C C . SER A 1 73 ? 4.642 7.999 -15.822 1.00 84.25 73 SER A C 1
ATOM 580 O O . SER A 1 73 ? 4.982 6.830 -15.663 1.00 84.25 73 SER A O 1
ATOM 582 N N . ASN A 1 74 ? 3.656 8.387 -16.638 1.00 79.19 74 ASN A N 1
ATOM 583 C CA . ASN A 1 74 ? 2.847 7.472 -17.446 1.00 79.19 74 ASN A CA 1
ATOM 584 C C . ASN A 1 74 ? 2.281 6.304 -16.627 1.00 79.19 74 ASN A C 1
ATOM 586 O O . ASN A 1 74 ? 2.505 5.154 -16.981 1.00 79.19 74 ASN A O 1
ATOM 590 N N . VAL A 1 75 ? 1.575 6.607 -15.533 1.00 72.12 75 VAL A N 1
ATOM 591 C CA . VAL A 1 75 ? 0.806 5.593 -14.800 1.00 72.12 75 VAL A CA 1
ATOM 592 C C . VAL A 1 75 ? -0.250 5.046 -15.764 1.00 72.12 75 VAL A C 1
ATOM 594 O O . VAL A 1 75 ? -1.155 5.787 -16.150 1.00 72.12 75 VAL A O 1
ATOM 597 N N . VAL A 1 76 ? -0.068 3.803 -16.213 1.00 56.97 76 VAL A N 1
ATOM 598 C CA . VAL A 1 76 ? -0.996 3.067 -17.089 1.00 56.97 76 VAL A CA 1
ATOM 599 C C . VAL A 1 76 ? -1.785 2.075 -16.257 1.00 56.97 76 VAL A C 1
ATOM 601 O O . VAL A 1 76 ? -1.141 1.387 -15.435 1.00 56.97 76 VAL A O 1
#

pLDDT: mean 83.09, std 13.13, range [47.28, 95.75]

Radius of gyration: 13.83 Å; Cα contacts (8 Å, |Δi|>4): 86; chains: 1; bounding box: 36×36×28 Å